Protein AF-A0A9J6DWC7-F1 (afdb_monomer)

Organism: Rhipicephalus microplus (NCBI:txid6941)

Solvent-accessible surface area (backbone atoms only — not comparable to full-atom values): 10322 Å² total; per-residue (Å²): 135,86,85,80,86,79,78,86,79,78,81,75,79,80,78,78,77,77,87,70,73,96,70,75,78,87,80,67,87,57,39,60,66,52,52,55,58,54,48,61,74,41,65,90,40,73,68,61,39,53,52,49,51,52,52,51,52,51,54,51,53,53,49,52,54,50,49,54,52,50,43,52,54,42,45,48,37,65,74,38,64,74,68,72,49,86,81,93,62,54,70,70,57,49,52,50,51,53,52,48,53,52,51,52,52,54,43,41,62,62,74,38,75,65,46,21,44,71,76,54,37,93,62,31,57,62,45,69,50,98,74,58,42,72,44,82,20,58,55,71,74,74,69,88,76,64,79,87,73,62,68,82,74,92,78,83,83,90,85,90,129

Sequence (161 aa):
MRREDIGSIRFGGTKILKDRPTHCFPVCVQGMKSISEKLQKHRSNPAQRAEYLQRATFNYRLSRARRLIENAFGIMSSRWRILRRAFRASETTTENIIRACVLLHNFMLQESPQARLIYNPPGYVDHEDWQGSCMEGAWRDGDDDPSIFREPTASGCHSAR

Structure (mmCIF, N/CA/C/O backbone):
data_AF-A0A9J6DWC7-F1
#
_entry.id   AF-A0A9J6DWC7-F1
#
loop_
_atom_site.group_PDB
_atom_site.id
_atom_site.type_symbol
_atom_site.label_atom_id
_atom_site.label_alt_id
_atom_site.label_comp_id
_atom_site.label_asym_id
_atom_site.label_entity_id
_atom_site.label_seq_id
_atom_site.pdbx_PDB_ins_code
_atom_site.Cartn_x
_atom_site.Cartn_y
_atom_site.Cartn_z
_atom_site.occupancy
_atom_site.B_iso_or_equiv
_atom_site.auth_seq_id
_atom_site.auth_comp_id
_atom_site.auth_asym_id
_atom_site.auth_atom_id
_atom_site.pdbx_PDB_model_num
ATOM 1 N N . MET A 1 1 ? 30.735 24.528 21.994 1.00 39.91 1 MET A N 1
ATOM 2 C CA . MET A 1 1 ? 29.951 23.324 21.646 1.00 39.91 1 MET A CA 1
ATOM 3 C C . MET A 1 1 ? 29.380 23.551 20.253 1.00 39.91 1 MET A C 1
ATOM 5 O O . MET A 1 1 ? 28.567 24.451 20.086 1.00 39.91 1 MET A O 1
ATOM 9 N N . ARG A 1 2 ? 29.963 22.893 19.241 1.00 31.06 2 ARG A N 1
ATOM 10 C CA . ARG A 1 2 ? 29.722 23.164 17.815 1.00 31.06 2 ARG A CA 1
ATOM 11 C C . ARG A 1 2 ? 28.308 22.724 17.426 1.00 31.06 2 ARG A C 1
ATOM 13 O O . ARG A 1 2 ? 27.915 21.608 17.744 1.00 31.06 2 ARG A O 1
ATOM 20 N N . ARG A 1 3 ? 27.573 23.611 16.755 1.00 36.06 3 ARG A N 1
ATOM 21 C CA . ARG A 1 3 ? 26.407 23.272 15.934 1.00 36.06 3 ARG A CA 1
ATOM 22 C C . ARG A 1 3 ? 26.957 22.968 14.545 1.00 36.06 3 ARG A C 1
ATOM 24 O O . ARG A 1 3 ? 27.605 23.841 13.979 1.00 36.06 3 ARG A O 1
ATOM 31 N N . GLU A 1 4 ? 26.771 21.748 14.061 1.00 40.56 4 GLU A N 1
ATOM 32 C CA . GLU A 1 4 ? 27.037 21.408 12.664 1.00 40.56 4 GLU A CA 1
ATOM 33 C C . GLU A 1 4 ? 25.732 21.416 11.870 1.00 40.56 4 GLU A C 1
ATOM 35 O O . GLU A 1 4 ? 24.652 21.117 12.386 1.00 40.56 4 GLU A O 1
ATOM 40 N N . ASP A 1 5 ? 25.882 21.855 10.628 1.00 38.25 5 ASP A N 1
ATOM 41 C CA . ASP A 1 5 ? 24.862 22.259 9.681 1.00 38.25 5 ASP A CA 1
ATOM 42 C C . ASP A 1 5 ? 24.051 21.081 9.128 1.00 38.25 5 ASP A C 1
ATOM 44 O O . ASP A 1 5 ? 24.597 20.131 8.572 1.00 38.25 5 ASP A O 1
ATOM 48 N N . ILE A 1 6 ? 22.723 21.200 9.163 1.00 39.12 6 ILE A N 1
ATOM 49 C CA . ILE A 1 6 ? 21.837 20.466 8.253 1.00 39.12 6 ILE A CA 1
ATOM 50 C C . ILE A 1 6 ? 21.345 21.446 7.194 1.00 39.12 6 ILE A C 1
ATOM 52 O O . ILE A 1 6 ? 20.583 22.375 7.462 1.00 39.12 6 ILE A O 1
ATOM 56 N N . GLY A 1 7 ? 21.877 21.248 5.988 1.00 31.98 7 GLY A N 1
ATOM 57 C CA . GLY A 1 7 ? 21.703 22.100 4.824 1.00 31.98 7 GLY A CA 1
ATOM 58 C C . GLY A 1 7 ? 20.244 22.391 4.481 1.00 31.98 7 GLY A C 1
ATOM 59 O O . GLY A 1 7 ? 19.391 21.509 4.407 1.00 31.98 7 GLY A O 1
ATOM 60 N N . SER A 1 8 ? 19.996 23.668 4.200 1.00 31.70 8 SER A N 1
ATOM 61 C CA . SER A 1 8 ? 18.794 24.171 3.548 1.00 31.70 8 SER A CA 1
ATOM 62 C C . SER A 1 8 ? 18.602 23.480 2.191 1.00 31.70 8 SER A C 1
ATOM 64 O O . SER A 1 8 ? 19.271 23.809 1.210 1.00 31.70 8 SER A O 1
ATOM 66 N N . ILE A 1 9 ? 17.670 22.526 2.117 1.00 35.00 9 ILE A N 1
ATOM 67 C CA . ILE A 1 9 ? 17.157 22.020 0.842 1.00 35.00 9 ILE A CA 1
ATOM 68 C C . ILE A 1 9 ? 16.144 23.047 0.335 1.00 35.00 9 ILE A C 1
ATOM 70 O O . ILE A 1 9 ? 14.997 23.107 0.779 1.00 35.00 9 ILE A O 1
ATOM 74 N N . ARG A 1 10 ? 16.585 23.897 -0.595 1.00 28.39 10 ARG A N 1
ATOM 75 C CA . ARG A 1 10 ? 15.698 24.798 -1.337 1.00 28.39 10 ARG A CA 1
ATOM 76 C C . ARG A 1 10 ? 14.877 23.966 -2.320 1.00 28.39 10 ARG A C 1
ATOM 78 O O . ARG A 1 10 ? 15.389 23.549 -3.357 1.00 28.39 10 ARG A O 1
ATOM 85 N N . PHE A 1 11 ? 13.597 23.757 -2.029 1.00 34.84 11 PHE A N 1
ATOM 86 C CA . PHE A 1 11 ? 12.640 23.311 -3.039 1.00 34.84 11 PHE A CA 1
ATOM 87 C C . PHE A 1 11 ? 12.352 24.481 -3.984 1.00 34.84 11 PHE A C 1
ATOM 89 O O . PHE A 1 11 ? 11.571 25.381 -3.680 1.00 34.84 11 PHE A O 1
ATOM 96 N N . GLY A 1 12 ? 13.046 24.495 -5.122 1.00 28.16 12 GLY A N 1
ATOM 97 C CA . GLY A 1 12 ? 12.768 25.415 -6.216 1.00 28.16 12 GLY A CA 1
ATOM 98 C C . GLY A 1 12 ? 11.349 25.214 -6.754 1.00 28.16 12 GLY A C 1
ATOM 99 O O . GLY A 1 12 ? 10.991 24.118 -7.172 1.00 28.16 12 GLY A O 1
ATOM 100 N N . GLY A 1 13 ? 10.571 26.299 -6.709 1.00 28.31 13 GLY A N 1
ATOM 101 C CA . GLY A 1 13 ? 9.306 26.577 -7.398 1.00 28.31 13 GLY A CA 1
ATOM 102 C C . GLY A 1 13 ? 8.545 25.408 -8.025 1.00 28.31 13 GLY A C 1
ATOM 103 O O . GLY A 1 13 ? 8.704 25.115 -9.210 1.00 28.31 13 GLY A O 1
ATOM 104 N N . THR A 1 14 ? 7.593 24.843 -7.286 1.00 34.50 14 THR A N 1
ATOM 105 C CA . THR A 1 14 ? 6.508 24.060 -7.876 1.00 34.50 14 THR A CA 1
ATOM 106 C C . THR A 1 14 ? 5.489 25.014 -8.500 1.00 34.50 14 THR A C 1
ATOM 108 O O . THR A 1 14 ? 4.670 25.632 -7.821 1.00 34.50 14 THR A O 1
ATOM 111 N N . LYS A 1 15 ? 5.507 25.137 -9.833 1.00 35.06 15 LYS A N 1
ATOM 112 C CA . LYS A 1 15 ? 4.315 25.605 -10.545 1.00 35.06 15 LYS A CA 1
ATOM 113 C C . LYS A 1 15 ? 3.229 24.556 -10.324 1.00 35.06 15 LYS A C 1
ATOM 115 O O . LYS A 1 15 ? 3.342 23.426 -10.792 1.00 35.06 15 LYS A O 1
ATOM 120 N N . ILE A 1 16 ? 2.221 24.941 -9.549 1.00 38.66 16 ILE A N 1
ATOM 121 C CA . ILE A 1 16 ? 1.005 24.173 -9.303 1.00 38.66 16 ILE A CA 1
ATOM 122 C C . ILE A 1 16 ? 0.372 23.863 -10.662 1.00 38.66 16 ILE A C 1
ATOM 124 O O . ILE A 1 16 ? -0.125 24.760 -11.343 1.00 38.66 16 ILE A O 1
ATOM 128 N N . LEU A 1 17 ? 0.428 22.591 -11.058 1.00 34.41 17 LEU A N 1
ATOM 129 C CA . LEU A 1 17 ? -0.297 22.057 -12.203 1.00 34.41 17 LEU A CA 1
ATOM 130 C C . LEU A 1 17 ? -1.772 21.962 -11.784 1.00 34.41 17 LEU A C 1
ATOM 132 O O . LEU A 1 17 ? -2.215 20.946 -11.250 1.00 34.41 17 LEU A O 1
ATOM 136 N N . LYS A 1 18 ? -2.497 23.076 -11.926 1.00 31.78 18 LYS A N 1
ATOM 137 C CA . LYS A 1 18 ? -3.962 23.078 -11.929 1.00 31.78 18 LYS A CA 1
ATOM 138 C C . LYS A 1 18 ? -4.404 22.271 -13.152 1.00 31.78 18 LYS A C 1
ATOM 140 O O . LYS A 1 18 ? -3.800 22.402 -14.210 1.00 31.78 18 LYS A O 1
ATOM 145 N N . ASP A 1 19 ? -5.402 21.425 -12.954 1.00 36.38 19 ASP A N 1
ATOM 146 C CA . ASP A 1 19 ? -5.985 20.499 -13.929 1.00 36.38 19 ASP A CA 1
ATOM 147 C C . ASP A 1 19 ? -5.168 19.227 -14.191 1.00 36.38 19 ASP A C 1
ATOM 149 O O . ASP A 1 19 ? -4.486 19.065 -15.203 1.00 36.38 19 ASP A O 1
ATOM 153 N N . ARG A 1 20 ? -5.316 18.242 -13.295 1.00 34.97 20 ARG A N 1
ATOM 154 C CA . ARG A 1 20 ? -5.263 16.841 -13.723 1.00 34.97 20 ARG A CA 1
ATOM 155 C C . ARG A 1 20 ? -6.516 16.091 -13.280 1.00 34.97 20 ARG A C 1
ATOM 157 O O . ARG A 1 20 ? -6.814 16.103 -12.087 1.00 34.97 20 ARG A O 1
ATOM 164 N N . PRO A 1 21 ? -7.231 15.429 -14.208 1.00 34.94 21 PRO A N 1
ATOM 165 C CA . PRO A 1 21 ? -8.257 14.469 -13.838 1.00 34.94 21 PRO A CA 1
ATOM 166 C C . PRO A 1 21 ? -7.612 13.356 -13.003 1.00 34.94 21 PRO A C 1
ATOM 168 O O . PRO A 1 21 ? -6.506 12.900 -13.293 1.00 34.94 21 PRO A O 1
ATOM 171 N N . THR A 1 22 ? -8.307 12.927 -11.956 1.00 41.72 22 THR A N 1
ATOM 172 C CA . THR A 1 22 ? -7.902 11.908 -10.969 1.00 41.72 22 THR A CA 1
ATOM 173 C C . THR A 1 22 ? -7.761 10.490 -11.530 1.00 41.72 22 THR A C 1
ATOM 175 O O . THR A 1 22 ? -7.537 9.547 -10.779 1.00 41.72 22 THR A O 1
ATOM 178 N N . HIS A 1 23 ? -7.817 10.327 -12.848 1.00 37.56 23 HIS A N 1
ATOM 179 C CA . HIS A 1 23 ? -7.585 9.070 -13.536 1.00 37.56 23 HIS A CA 1
ATOM 180 C C . HIS A 1 23 ? -6.369 9.254 -14.444 1.00 37.56 23 HIS A C 1
ATOM 182 O O . HIS A 1 23 ? -6.365 10.137 -15.297 1.00 37.56 23 HIS A O 1
ATOM 188 N N . CYS A 1 24 ? -5.358 8.395 -14.282 1.00 36.31 24 CYS A N 1
ATOM 189 C CA . CYS A 1 24 ? -4.156 8.288 -15.121 1.00 36.31 24 CYS A CA 1
ATOM 190 C C . CYS A 1 24 ? -2.921 9.104 -14.665 1.00 36.31 24 CYS A C 1
ATOM 192 O O . CYS A 1 24 ? -2.524 10.103 -15.266 1.00 36.31 24 CYS A O 1
ATOM 194 N N . PHE A 1 25 ? -2.197 8.585 -13.662 1.00 36.12 25 PHE A N 1
ATOM 195 C CA . PHE A 1 25 ? -0.734 8.703 -13.691 1.00 36.12 25 PHE A CA 1
ATOM 196 C C . PHE A 1 25 ? -0.229 7.843 -14.868 1.00 36.12 25 PHE A C 1
ATOM 198 O O . PHE A 1 25 ? -0.432 6.627 -14.865 1.00 36.12 25 PHE A O 1
ATOM 205 N N . PRO A 1 26 ? 0.417 8.425 -15.895 1.00 39.84 26 PRO A N 1
ATOM 206 C CA . PRO A 1 26 ? 0.490 7.838 -17.237 1.00 39.84 26 PRO A CA 1
ATOM 207 C C . PRO A 1 26 ? 1.564 6.750 -17.392 1.00 39.84 26 PRO A C 1
ATOM 209 O O . PRO A 1 26 ? 2.112 6.577 -18.477 1.00 39.84 26 PRO A O 1
ATOM 212 N N . VAL A 1 27 ? 1.912 6.017 -16.331 1.00 46.31 27 VAL A N 1
ATOM 213 C CA . VAL A 1 27 ? 2.996 5.019 -16.402 1.00 46.31 27 VAL A CA 1
ATOM 214 C C . VAL A 1 27 ? 2.489 3.575 -16.471 1.00 46.31 27 VAL A C 1
ATOM 216 O O . VAL A 1 27 ? 3.286 2.677 -16.713 1.00 46.31 27 VAL A O 1
ATOM 219 N N . CYS A 1 28 ? 1.178 3.329 -16.342 1.00 42.19 28 CYS A N 1
ATOM 220 C CA . CYS A 1 28 ? 0.648 1.959 -16.328 1.00 42.19 28 CYS A CA 1
ATOM 221 C C . CYS A 1 28 ? -0.065 1.492 -17.614 1.00 42.19 28 CYS A C 1
ATOM 223 O O . CYS A 1 28 ? -0.250 0.293 -17.784 1.00 42.19 28 CYS A O 1
ATOM 225 N N . VAL A 1 29 ? -0.433 2.366 -18.560 1.00 42.81 29 VAL A N 1
ATOM 226 C CA . VAL A 1 29 ? -1.345 1.953 -19.663 1.00 42.81 29 VAL A CA 1
ATOM 227 C C . VAL A 1 2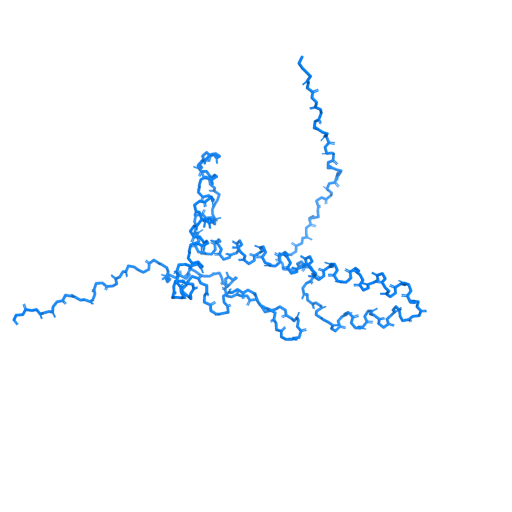9 ? -0.626 1.475 -20.930 1.00 42.81 29 VAL A C 1
ATOM 229 O O . VAL A 1 29 ? -1.238 1.223 -21.959 1.00 42.81 29 VAL A O 1
ATOM 232 N N . GLN A 1 30 ? 0.694 1.332 -20.906 1.00 42.22 30 GLN A N 1
ATOM 233 C CA . GLN A 1 30 ? 1.434 0.996 -22.117 1.00 42.22 30 GLN A CA 1
ATOM 234 C C . GLN A 1 30 ? 2.392 -0.165 -21.868 1.00 42.22 30 GLN A C 1
ATOM 236 O O . GLN A 1 30 ? 3.602 -0.069 -22.089 1.00 42.22 30 GLN A O 1
ATOM 241 N N . GLY A 1 31 ? 1.784 -1.278 -21.435 1.00 44.78 31 GLY A N 1
ATOM 242 C CA . GLY A 1 31 ? 2.368 -2.615 -21.429 1.00 44.78 31 GLY A CA 1
ATOM 243 C C . GLY A 1 31 ? 3.113 -2.904 -22.733 1.00 44.78 31 GLY A C 1
ATOM 244 O O . GLY A 1 31 ? 2.792 -2.338 -23.778 1.00 44.78 31 GLY A O 1
ATOM 245 N N . MET A 1 32 ? 4.156 -3.724 -22.615 1.00 45.50 32 MET A N 1
ATOM 246 C CA . MET A 1 32 ? 5.204 -4.146 -23.565 1.00 45.50 32 MET A CA 1
ATOM 247 C C . MET A 1 32 ? 5.059 -3.824 -25.072 1.00 45.50 32 MET A C 1
ATOM 249 O O . MET A 1 32 ? 6.065 -3.521 -25.714 1.00 45.50 32 MET A O 1
ATOM 253 N N . LYS A 1 33 ? 3.850 -3.816 -25.644 1.00 44.44 33 LYS A N 1
ATOM 254 C CA . LYS A 1 33 ? 3.534 -3.322 -26.995 1.00 44.44 33 LYS A CA 1
ATOM 255 C C . LYS A 1 33 ? 4.102 -1.920 -27.263 1.00 44.44 33 LYS A C 1
ATOM 257 O O . LYS A 1 33 ? 4.814 -1.744 -28.248 1.00 44.44 33 LYS A O 1
ATOM 262 N N . SER A 1 34 ? 3.915 -0.958 -26.352 1.00 50.47 34 SER A N 1
ATOM 263 C CA . SER A 1 34 ? 4.428 0.416 -26.544 1.00 50.47 34 SER A CA 1
ATOM 264 C C . SER A 1 34 ? 5.956 0.501 -26.536 1.00 50.47 34 SER A C 1
ATOM 266 O O . SER A 1 34 ? 6.553 1.337 -27.217 1.00 50.47 34 SER A O 1
ATOM 268 N N . ILE A 1 35 ? 6.583 -0.375 -25.747 1.00 53.38 35 ILE A N 1
ATOM 269 C CA . ILE A 1 35 ? 8.030 -0.462 -25.615 1.00 53.38 35 ILE A CA 1
ATOM 270 C C . ILE A 1 35 ? 8.578 -1.058 -26.910 1.00 53.38 35 ILE A C 1
ATOM 272 O O . ILE A 1 35 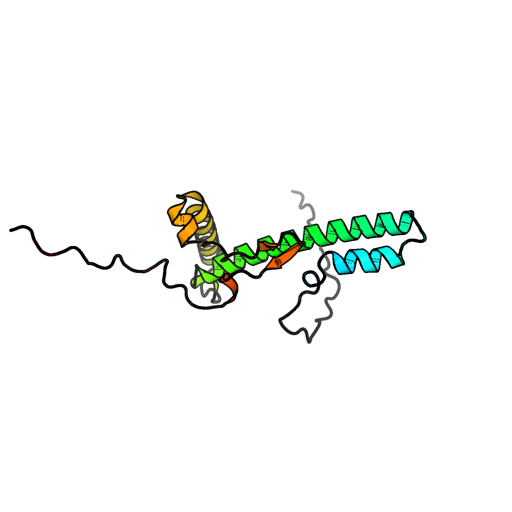? 9.516 -0.506 -27.469 1.00 53.38 35 ILE A O 1
ATOM 276 N N . SER A 1 36 ? 7.948 -2.105 -27.453 1.00 53.09 36 SER A N 1
ATOM 277 C CA . SER A 1 36 ? 8.351 -2.715 -28.726 1.00 53.09 36 SER A CA 1
ATOM 278 C C . SER A 1 36 ? 8.253 -1.754 -29.923 1.00 53.09 36 SER A C 1
ATOM 280 O O . SER A 1 36 ? 9.192 -1.676 -30.713 1.00 53.09 36 SER A O 1
ATOM 282 N N . GLU A 1 37 ? 7.192 -0.945 -30.011 1.00 56.22 37 GLU A N 1
ATOM 283 C CA . GLU A 1 37 ? 6.994 0.050 -31.078 1.00 56.22 37 GLU A CA 1
ATOM 284 C C . GLU A 1 37 ? 7.974 1.230 -30.964 1.00 56.22 37 GLU A C 1
ATOM 286 O O . GLU A 1 37 ? 8.583 1.659 -31.946 1.00 56.22 37 GLU A O 1
ATOM 291 N N . LYS A 1 38 ? 8.195 1.742 -29.746 1.00 54.19 38 LYS A N 1
ATOM 292 C CA . LYS A 1 38 ? 9.158 2.831 -29.503 1.00 54.19 38 LYS A CA 1
ATOM 293 C C . LYS A 1 38 ? 10.610 2.356 -29.627 1.00 54.19 38 LYS A C 1
ATOM 295 O O . LYS A 1 38 ? 11.458 3.131 -30.063 1.00 54.19 38 LYS A O 1
ATOM 300 N N . LEU A 1 39 ? 10.897 1.084 -29.340 1.00 54.34 39 LEU A N 1
ATOM 301 C CA . LEU A 1 39 ? 12.197 0.454 -29.601 1.00 54.34 39 LEU A CA 1
ATOM 302 C C . LEU A 1 39 ? 12.509 0.367 -31.098 1.00 54.34 39 LEU A C 1
ATOM 304 O O . LEU A 1 39 ? 13.666 0.541 -31.481 1.00 54.34 39 LEU A O 1
ATOM 308 N N . GLN A 1 40 ? 11.502 0.140 -31.950 1.00 59.22 40 GLN A N 1
ATOM 309 C CA . GLN A 1 40 ? 11.688 0.121 -33.405 1.00 59.22 40 GLN A CA 1
ATOM 310 C C . GLN A 1 40 ? 12.115 1.492 -33.956 1.00 59.22 40 GLN A C 1
ATOM 312 O O . GLN A 1 40 ? 12.902 1.539 -34.900 1.00 59.22 40 GLN A O 1
ATOM 317 N N . LYS A 1 41 ? 11.699 2.605 -33.330 1.00 59.47 41 LYS A N 1
ATOM 318 C CA . LYS A 1 41 ? 12.141 3.967 -33.696 1.00 59.47 41 LYS A CA 1
ATOM 319 C C . LYS A 1 41 ? 13.615 4.256 -33.378 1.00 59.47 41 LYS A C 1
ATOM 321 O O . LYS A 1 41 ? 14.229 5.053 -34.077 1.00 59.47 41 LYS A O 1
ATOM 326 N N . HIS A 1 42 ? 14.199 3.596 -32.376 1.00 58.00 42 HIS A N 1
ATOM 327 C CA . HIS A 1 42 ? 15.604 3.782 -31.969 1.00 58.00 42 HIS A CA 1
ATOM 328 C C . HIS A 1 42 ? 16.564 2.733 -32.565 1.00 58.00 42 HIS A C 1
ATOM 330 O O . HIS A 1 42 ? 17.691 2.569 -32.097 1.00 58.00 42 HIS A O 1
ATOM 336 N N . ARG A 1 43 ? 16.138 2.007 -33.608 1.00 58.25 43 ARG A N 1
ATOM 337 C CA . ARG A 1 43 ? 16.873 0.868 -34.189 1.00 58.25 43 ARG A CA 1
ATOM 338 C C . ARG A 1 43 ? 18.229 1.241 -34.802 1.00 58.25 43 ARG A C 1
ATOM 340 O O . ARG A 1 43 ? 19.103 0.384 -34.867 1.00 58.25 43 ARG A O 1
ATOM 347 N N . SER A 1 44 ? 18.408 2.491 -35.223 1.00 67.44 44 SER A N 1
ATOM 348 C CA . SER A 1 44 ? 19.564 2.926 -36.018 1.00 67.44 44 SER A CA 1
ATOM 349 C C . SER A 1 44 ? 20.841 3.179 -35.205 1.00 67.44 44 SER A C 1
ATOM 351 O O . SER A 1 44 ? 21.917 3.210 -35.790 1.00 67.44 44 SER A O 1
ATOM 353 N N . ASN A 1 45 ? 20.754 3.361 -33.877 1.00 80.31 45 ASN A N 1
ATOM 354 C CA . ASN A 1 45 ? 21.914 3.656 -33.028 1.00 80.31 45 ASN A CA 1
ATOM 355 C C . ASN A 1 45 ? 21.953 2.751 -31.774 1.00 80.31 45 ASN A C 1
ATOM 357 O O . ASN A 1 45 ? 21.128 2.922 -30.868 1.00 80.31 45 ASN A O 1
ATOM 361 N N . PRO A 1 46 ? 22.926 1.822 -31.674 1.00 79.50 46 PRO A N 1
ATOM 362 C CA . PRO A 1 46 ? 23.069 0.912 -30.535 1.00 79.50 46 PRO A CA 1
ATOM 363 C C . PRO A 1 46 ? 23.189 1.611 -29.174 1.00 79.50 46 PRO A C 1
ATOM 365 O O . PRO A 1 46 ? 22.624 1.126 -28.193 1.00 79.50 46 PRO A O 1
ATOM 368 N N . ALA A 1 47 ? 23.868 2.763 -29.108 1.00 80.75 47 ALA A N 1
ATOM 369 C CA . ALA A 1 47 ? 24.054 3.509 -27.864 1.00 80.75 47 ALA A CA 1
ATOM 370 C C . ALA A 1 47 ? 22.732 4.110 -27.361 1.00 80.75 47 ALA A C 1
ATOM 372 O O . ALA A 1 47 ? 22.377 3.949 -26.194 1.00 80.75 47 ALA A O 1
ATOM 373 N N . GLN A 1 48 ? 21.946 4.707 -28.263 1.00 80.00 48 GLN A N 1
ATOM 374 C CA . GLN A 1 48 ? 20.620 5.246 -27.931 1.00 80.00 48 GLN A CA 1
ATOM 375 C C . GLN A 1 48 ? 19.646 4.140 -27.509 1.00 80.00 48 GLN A C 1
ATOM 377 O O . GLN A 1 48 ? 18.825 4.330 -26.612 1.00 80.00 48 GLN A O 1
ATOM 382 N N . ARG A 1 49 ? 19.747 2.952 -28.121 1.00 78.12 49 ARG A N 1
ATOM 383 C CA . ARG A 1 49 ? 18.946 1.789 -27.723 1.00 78.12 49 ARG A CA 1
ATOM 384 C C . ARG A 1 49 ? 19.294 1.315 -26.310 1.00 78.12 49 ARG A C 1
ATOM 386 O O . ARG A 1 49 ? 18.381 0.999 -25.547 1.00 78.12 49 ARG A O 1
ATOM 393 N N . ALA A 1 50 ? 20.578 1.262 -25.958 1.00 83.75 50 ALA A N 1
ATOM 394 C CA . ALA A 1 50 ? 21.015 0.882 -24.615 1.00 83.75 50 ALA A CA 1
ATOM 395 C C . ALA A 1 50 ? 20.504 1.873 -23.555 1.00 83.75 50 ALA A C 1
ATOM 397 O O . ALA A 1 50 ? 19.920 1.450 -22.557 1.00 83.75 50 ALA A O 1
ATOM 398 N N . GLU A 1 51 ? 20.631 3.176 -23.814 1.00 85.38 51 GLU A N 1
ATOM 399 C CA . GLU A 1 51 ? 20.110 4.235 -22.940 1.00 85.38 51 GLU A CA 1
ATOM 400 C C . GLU A 1 51 ? 18.587 4.126 -22.756 1.00 85.38 51 GLU A C 1
ATOM 402 O O . GLU A 1 51 ? 18.075 4.145 -21.631 1.00 85.38 51 GLU A O 1
ATOM 407 N N . TYR A 1 52 ? 17.847 3.925 -23.851 1.00 82.56 52 TYR A N 1
ATOM 408 C CA . TYR A 1 52 ? 16.399 3.737 -23.801 1.00 82.56 52 TYR A CA 1
ATOM 409 C C . TYR A 1 52 ? 16.006 2.523 -22.945 1.00 82.56 52 TYR A C 1
ATOM 411 O O . TYR A 1 52 ? 15.103 2.625 -22.113 1.00 82.56 52 TYR A O 1
ATOM 419 N N . LEU A 1 53 ? 16.676 1.378 -23.116 1.00 82.44 53 LEU A N 1
ATOM 420 C CA . LEU A 1 53 ? 16.379 0.155 -22.359 1.00 82.44 53 LEU A CA 1
ATOM 421 C C . LEU A 1 53 ? 16.663 0.314 -20.862 1.00 82.44 53 LEU A C 1
ATOM 423 O O . LEU A 1 53 ? 15.877 -0.155 -20.033 1.00 82.44 53 LEU A O 1
ATOM 427 N N . GLN A 1 54 ? 17.747 1.006 -20.506 1.00 85.56 54 GLN A N 1
ATOM 428 C CA . GLN A 1 54 ? 18.051 1.341 -19.115 1.00 85.56 54 GLN A CA 1
ATOM 429 C C . GLN A 1 54 ? 16.943 2.208 -18.511 1.00 85.56 54 GLN A C 1
ATOM 431 O O . GLN A 1 54 ? 16.396 1.877 -17.455 1.00 85.56 54 GLN A O 1
ATOM 436 N N . ARG A 1 55 ? 16.536 3.268 -19.221 1.00 82.88 55 ARG A N 1
ATOM 437 C CA . ARG A 1 55 ? 15.451 4.155 -18.787 1.00 82.88 55 ARG A CA 1
ATOM 438 C C . ARG A 1 55 ? 14.116 3.420 -18.667 1.00 82.88 55 ARG A C 1
ATOM 440 O O . ARG A 1 55 ? 13.392 3.623 -17.694 1.00 82.88 55 ARG A O 1
ATOM 447 N N . ALA A 1 56 ? 13.792 2.550 -19.620 1.00 80.81 56 ALA A N 1
ATOM 448 C CA . ALA A 1 56 ? 12.578 1.740 -19.594 1.00 80.81 56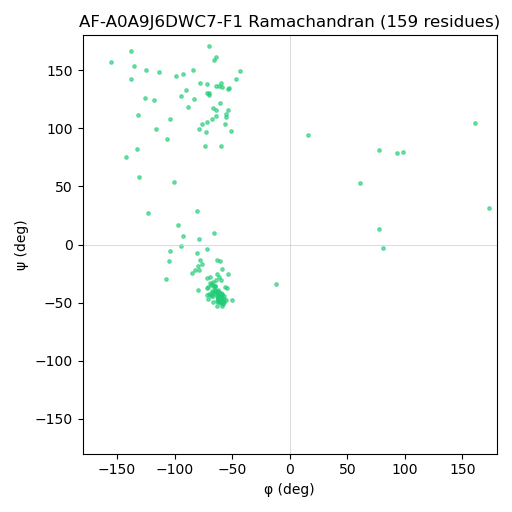 ALA A CA 1
ATOM 449 C C . ALA A 1 56 ? 12.563 0.785 -18.389 1.00 80.81 56 ALA A C 1
ATOM 451 O O . ALA A 1 56 ? 11.566 0.717 -17.671 1.00 80.81 56 ALA A O 1
ATOM 452 N N . THR A 1 57 ? 13.688 0.120 -18.110 1.00 83.44 57 THR A N 1
ATOM 453 C CA . THR A 1 57 ? 13.841 -0.781 -16.956 1.00 83.44 57 THR A CA 1
ATOM 454 C C . THR A 1 57 ? 13.673 -0.031 -15.638 1.00 83.44 57 THR A C 1
ATOM 456 O O . THR A 1 57 ? 12.951 -0.486 -14.749 1.00 83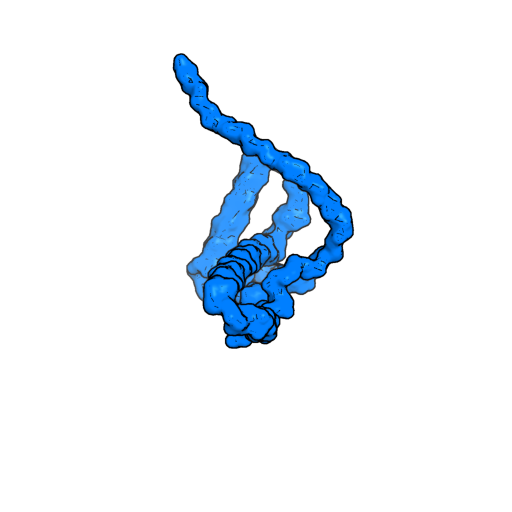.44 57 THR A O 1
ATOM 459 N N . PHE A 1 58 ? 14.304 1.140 -15.515 1.00 85.88 58 PHE A N 1
ATOM 460 C CA . PHE A 1 58 ? 14.162 2.001 -14.345 1.00 85.88 58 PHE A CA 1
ATOM 461 C C . PHE A 1 58 ? 12.704 2.434 -14.139 1.00 85.88 58 PHE A C 1
ATOM 463 O O . PHE A 1 58 ? 12.150 2.240 -13.058 1.00 85.88 58 PHE A O 1
ATOM 470 N N . ASN A 1 59 ? 12.054 2.947 -15.187 1.00 85.44 59 ASN A N 1
ATOM 471 C CA . ASN A 1 59 ? 10.665 3.401 -15.119 1.00 85.44 59 ASN A CA 1
ATOM 472 C C . ASN A 1 59 ? 9.694 2.266 -14.769 1.00 85.44 59 ASN A C 1
ATOM 474 O O . ASN A 1 59 ? 8.764 2.481 -13.989 1.00 85.44 59 ASN A O 1
ATOM 478 N N . TYR A 1 60 ? 9.913 1.062 -15.305 1.00 83.19 60 TYR A N 1
ATOM 479 C CA . TYR A 1 60 ? 9.125 -0.119 -14.954 1.00 83.19 60 TYR A CA 1
ATOM 480 C C . TYR A 1 60 ? 9.277 -0.465 -13.468 1.00 83.19 60 TYR A C 1
ATOM 482 O O . TYR A 1 60 ? 8.280 -0.589 -12.757 1.00 83.19 60 TYR A O 1
ATOM 490 N N . ARG A 1 61 ? 10.515 -0.530 -12.957 1.00 85.38 61 ARG A N 1
ATOM 491 C CA . ARG A 1 61 ? 10.783 -0.792 -11.531 1.00 85.38 61 ARG A CA 1
ATOM 492 C C . ARG A 1 61 ? 10.148 0.257 -10.624 1.00 85.38 61 ARG A C 1
ATOM 494 O O . ARG A 1 61 ? 9.496 -0.107 -9.650 1.00 85.38 61 ARG A O 1
ATOM 501 N N . LEU A 1 62 ? 10.291 1.535 -10.971 1.00 88.19 62 LEU A N 1
ATOM 502 C CA . LEU A 1 62 ? 9.693 2.641 -10.226 1.00 88.19 62 LEU A CA 1
ATOM 503 C C . LEU A 1 62 ? 8.164 2.546 -10.206 1.00 88.19 62 LEU A C 1
ATOM 505 O O . LEU A 1 62 ? 7.536 2.790 -9.179 1.00 88.19 62 LEU A O 1
ATOM 509 N N . SER A 1 63 ? 7.559 2.178 -11.333 1.00 85.94 63 SER A N 1
ATOM 510 C CA . SER A 1 63 ? 6.105 2.041 -11.434 1.00 85.94 63 SER A CA 1
ATOM 511 C C . SER A 1 63 ? 5.587 0.880 -10.611 1.00 85.94 63 SER A C 1
ATOM 513 O O . SER A 1 63 ? 4.629 1.064 -9.867 1.00 85.94 63 SER A O 1
ATOM 515 N N . ARG A 1 64 ? 6.273 -0.267 -10.642 1.00 85.12 64 ARG A N 1
ATOM 516 C CA . ARG A 1 64 ? 5.952 -1.387 -9.754 1.00 85.12 64 ARG A CA 1
ATOM 517 C C . ARG A 1 64 ? 6.079 -1.017 -8.280 1.00 85.12 64 ARG A C 1
ATOM 519 O O . ARG A 1 64 ? 5.175 -1.320 -7.514 1.00 85.12 64 ARG A O 1
ATOM 526 N N . ALA A 1 65 ? 7.155 -0.334 -7.888 1.00 88.62 65 ALA A N 1
ATOM 527 C CA . ALA A 1 65 ? 7.342 0.105 -6.506 1.00 88.62 65 ALA A CA 1
ATOM 528 C C . ALA A 1 65 ? 6.213 1.041 -6.045 1.00 88.62 65 ALA A C 1
ATOM 530 O O . ALA A 1 65 ? 5.639 0.831 -4.980 1.00 88.62 65 ALA A O 1
ATOM 531 N N . ARG A 1 66 ? 5.835 2.026 -6.872 1.00 90.12 66 ARG A N 1
ATOM 532 C CA . ARG A 1 66 ? 4.703 2.916 -6.577 1.00 90.12 66 ARG A CA 1
ATOM 533 C C . ARG A 1 66 ? 3.401 2.137 -6.414 1.00 90.12 66 ARG A C 1
ATOM 535 O O . ARG A 1 66 ? 2.672 2.385 -5.466 1.00 90.12 66 ARG A O 1
ATOM 542 N N . ARG A 1 67 ? 3.142 1.169 -7.293 1.00 88.88 67 ARG A N 1
ATOM 543 C CA . ARG A 1 67 ? 1.912 0.375 -7.251 1.00 88.88 67 ARG A CA 1
ATOM 544 C C . ARG A 1 67 ? 1.826 -0.505 -6.004 1.00 88.88 67 ARG A C 1
ATOM 546 O O . ARG A 1 67 ? 0.760 -0.628 -5.420 1.00 88.88 67 ARG A O 1
ATOM 553 N N . LEU A 1 68 ? 2.951 -1.058 -5.544 1.00 89.25 68 LEU A N 1
ATOM 554 C CA . LEU A 1 68 ? 3.018 -1.763 -4.257 1.00 89.25 68 LEU A CA 1
ATOM 555 C C . LEU A 1 68 ? 2.673 -0.838 -3.083 1.00 89.25 68 LEU A C 1
ATOM 557 O O . LEU A 1 68 ? 1.910 -1.229 -2.204 1.00 89.25 68 LEU A O 1
ATOM 561 N N . ILE A 1 69 ? 3.205 0.386 -3.091 1.00 91.00 69 ILE A N 1
ATOM 562 C CA . ILE A 1 69 ? 2.918 1.399 -2.070 1.00 91.00 69 ILE A CA 1
ATOM 563 C C . ILE A 1 69 ? 1.430 1.781 -2.096 1.00 91.00 69 ILE A C 1
ATOM 565 O O . ILE A 1 69 ? 0.776 1.764 -1.057 1.00 91.00 69 ILE A O 1
ATOM 569 N N . GLU A 1 70 ? 0.880 2.074 -3.275 1.00 90.69 70 GLU A N 1
ATOM 570 C CA . GLU A 1 70 ? -0.537 2.412 -3.454 1.00 90.69 70 GLU A CA 1
ATOM 571 C C . GLU A 1 70 ? -1.460 1.279 -2.997 1.00 90.69 70 GLU A C 1
ATOM 573 O O . GLU A 1 70 ? -2.390 1.541 -2.244 1.00 90.69 70 GLU A O 1
ATOM 578 N N . ASN A 1 71 ? -1.166 0.029 -3.368 1.00 90.31 71 ASN A N 1
ATOM 579 C CA . ASN A 1 71 ? -1.896 -1.146 -2.889 1.00 90.31 71 ASN A CA 1
ATOM 580 C C . ASN A 1 71 ? -1.879 -1.241 -1.360 1.00 90.31 71 ASN A C 1
ATOM 582 O O . ASN A 1 71 ? -2.927 -1.412 -0.746 1.00 90.31 71 ASN A O 1
ATOM 586 N N . ALA A 1 72 ? -0.704 -1.123 -0.733 1.00 90.38 72 ALA A N 1
ATOM 587 C CA . ALA A 1 72 ? -0.582 -1.243 0.717 1.00 90.38 72 ALA A CA 1
ATOM 588 C C . ALA A 1 72 ? -1.412 -0.169 1.442 1.00 90.38 72 ALA A C 1
ATOM 590 O O . ALA A 1 72 ? -2.228 -0.493 2.306 1.00 90.38 72 ALA A O 1
ATOM 591 N N . PHE A 1 73 ? -1.269 1.102 1.052 1.00 89.31 73 PHE A N 1
ATOM 592 C CA . PHE A 1 73 ? -2.033 2.203 1.646 1.00 89.31 73 PHE A CA 1
ATOM 593 C C . PHE A 1 73 ? -3.522 2.155 1.303 1.00 89.31 73 PHE A C 1
ATOM 595 O O . PHE A 1 73 ? -4.349 2.495 2.149 1.00 89.31 73 PHE A O 1
ATOM 602 N N . GLY A 1 74 ? -3.866 1.714 0.097 1.00 89.81 74 GLY A N 1
ATOM 603 C CA . GLY A 1 74 ? -5.233 1.529 -0.368 1.00 89.81 74 GLY A CA 1
ATOM 604 C C . GLY A 1 74 ? -5.971 0.475 0.443 1.00 89.81 74 GLY A C 1
ATOM 605 O O . GLY A 1 74 ? -7.003 0.762 1.050 1.00 89.81 74 GLY A O 1
ATOM 606 N N . ILE A 1 75 ? -5.379 -0.715 0.564 1.00 90.19 75 ILE A N 1
ATOM 607 C CA . ILE A 1 75 ? -5.912 -1.818 1.369 1.00 90.19 75 ILE A CA 1
ATOM 608 C C . ILE A 1 75 ? -6.010 -1.399 2.831 1.00 90.19 75 ILE A C 1
ATOM 610 O O . ILE A 1 75 ? -7.073 -1.533 3.434 1.00 90.19 75 ILE A O 1
ATOM 614 N N . MET A 1 76 ? -4.945 -0.827 3.393 1.00 90.50 76 MET A N 1
ATOM 615 C CA . MET A 1 76 ? -4.950 -0.344 4.771 1.00 90.50 76 MET A CA 1
ATOM 616 C C . MET A 1 76 ? -6.069 0.694 4.992 1.00 90.50 76 MET A C 1
ATOM 618 O O . MET A 1 76 ? -6.830 0.573 5.946 1.00 90.50 76 MET A O 1
ATOM 622 N N . SER A 1 77 ? -6.265 1.653 4.084 1.00 88.69 77 SER A N 1
ATOM 623 C CA . SER A 1 77 ? -7.351 2.644 4.192 1.00 88.69 77 SER A CA 1
ATOM 624 C C . SER A 1 77 ? -8.749 2.044 3.999 1.00 88.69 77 SER A C 1
ATOM 626 O O . SER A 1 77 ? -9.697 2.504 4.637 1.00 88.69 77 SER A O 1
ATOM 628 N N . SER A 1 78 ? -8.888 1.015 3.152 1.00 88.06 78 SER A N 1
ATOM 629 C CA . SER A 1 78 ? -10.155 0.293 2.952 1.00 88.06 78 SER A CA 1
ATOM 630 C C . SER A 1 78 ? -10.567 -0.483 4.207 1.00 88.06 78 SER A C 1
ATOM 632 O O . SER A 1 78 ? -11.727 -0.441 4.609 1.00 88.06 78 SER A O 1
ATOM 634 N N . ARG A 1 79 ? -9.603 -1.126 4.881 1.00 88.50 79 ARG A N 1
ATOM 635 C CA . ARG A 1 79 ? -9.837 -1.941 6.080 1.00 88.50 79 ARG A CA 1
ATOM 636 C C . ARG A 1 79 ? -9.998 -1.093 7.340 1.00 88.50 79 ARG A C 1
ATOM 638 O O . ARG A 1 79 ? -10.849 -1.381 8.178 1.00 88.50 79 ARG A O 1
ATOM 645 N N . TRP A 1 80 ? -9.212 -0.026 7.477 1.00 89.56 80 TRP A N 1
ATOM 646 C CA . TRP A 1 80 ? -9.193 0.811 8.675 1.00 89.56 80 TRP A CA 1
ATOM 647 C C . TRP A 1 80 ? -9.883 2.150 8.412 1.00 89.56 80 TRP A C 1
ATOM 649 O O . TRP A 1 80 ? -9.252 3.144 8.050 1.00 89.56 80 TRP A O 1
ATOM 659 N N . ARG A 1 81 ? -11.198 2.207 8.665 1.00 87.44 81 ARG A N 1
ATOM 660 C CA . ARG A 1 81 ? -12.038 3.406 8.439 1.00 87.44 81 ARG A CA 1
ATOM 661 C C . ARG A 1 81 ? -11.513 4.675 9.119 1.00 87.44 81 ARG A C 1
ATOM 663 O O . ARG A 1 81 ? -11.795 5.773 8.643 1.00 87.44 81 ARG A O 1
ATOM 670 N N . ILE A 1 82 ? -10.747 4.538 10.203 1.00 88.19 82 ILE A N 1
ATOM 671 C CA . ILE A 1 82 ? -10.113 5.661 10.906 1.00 88.19 82 ILE A CA 1
ATOM 672 C C . ILE A 1 82 ? -9.150 6.453 10.006 1.00 88.19 82 ILE A C 1
ATOM 674 O O . ILE A 1 82 ? -9.054 7.666 10.152 1.00 88.19 82 ILE A O 1
ATOM 678 N N . LEU A 1 83 ? -8.512 5.799 9.028 1.00 89.56 83 LEU A N 1
ATOM 679 C CA . LEU A 1 83 ? -7.579 6.426 8.084 1.00 89.56 83 LEU A CA 1
ATOM 680 C C . LEU A 1 83 ? -8.286 7.214 6.971 1.00 89.56 83 LEU A C 1
ATOM 682 O O . LEU A 1 83 ? -7.653 7.999 6.272 1.00 89.56 83 LEU A O 1
ATOM 686 N N . ARG A 1 84 ? -9.604 7.035 6.800 1.00 87.25 84 ARG A N 1
ATOM 687 C CA . ARG A 1 84 ? -10.398 7.724 5.766 1.00 87.25 84 ARG A CA 1
ATOM 688 C C . ARG A 1 84 ? -10.791 9.152 6.159 1.00 87.25 84 ARG A C 1
ATOM 690 O O . ARG A 1 84 ? -11.392 9.860 5.354 1.00 87.25 84 ARG A O 1
ATOM 697 N N . ARG A 1 85 ? -10.519 9.571 7.398 1.00 86.44 85 ARG A N 1
ATOM 698 C CA . ARG A 1 85 ? -10.850 10.904 7.919 1.00 86.44 85 ARG A CA 1
ATOM 699 C C . ARG A 1 85 ? -9.599 11.574 8.467 1.00 86.44 85 ARG A C 1
ATOM 701 O O . ARG A 1 85 ? -8.706 10.913 8.980 1.00 86.44 85 ARG A O 1
ATOM 708 N N . ALA A 1 86 ? -9.568 12.902 8.400 1.00 86.56 86 ALA A N 1
ATOM 709 C CA . ALA A 1 86 ? -8.529 13.674 9.066 1.00 86.56 86 ALA A CA 1
ATOM 710 C C . ALA A 1 86 ? -8.589 13.448 10.585 1.00 86.56 86 ALA A C 1
ATOM 712 O O . ALA A 1 86 ? -9.669 13.468 11.188 1.00 86.56 86 ALA A O 1
ATOM 713 N N . PHE A 1 87 ? -7.424 13.261 11.201 1.00 88.31 87 PHE A N 1
ATOM 714 C CA . PHE A 1 87 ? -7.321 13.076 12.641 1.00 88.31 87 PHE A CA 1
ATOM 715 C C . PHE A 1 87 ? -7.639 14.376 13.379 1.00 88.31 87 PHE A C 1
ATOM 717 O O . PHE A 1 87 ? -7.057 15.424 13.112 1.00 88.31 87 PHE A O 1
ATOM 724 N N . ARG A 1 88 ? -8.551 1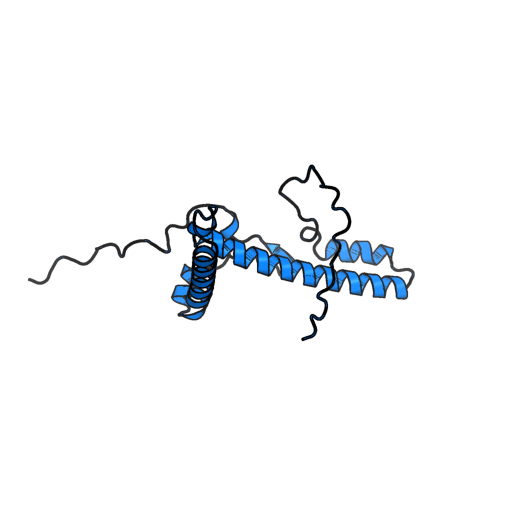4.295 14.351 1.00 89.75 88 ARG A N 1
ATOM 725 C CA . ARG A 1 88 ? -8.790 15.347 15.352 1.00 89.75 88 ARG A CA 1
ATOM 726 C C . ARG A 1 88 ? -8.093 14.974 16.662 1.00 89.75 88 ARG A C 1
ATOM 728 O O . ARG A 1 88 ? -8.737 14.863 17.699 1.00 89.75 88 ARG A O 1
ATOM 735 N N . ALA A 1 89 ? -6.797 14.685 16.585 1.00 89.88 89 ALA A N 1
ATOM 736 C CA . ALA A 1 89 ? -5.978 14.226 17.704 1.00 89.88 89 ALA A CA 1
ATOM 737 C C . ALA A 1 89 ? -4.614 14.931 17.694 1.00 89.88 89 ALA A C 1
ATOM 739 O O . ALA A 1 89 ? -4.242 15.548 16.698 1.00 89.88 89 ALA A O 1
ATOM 740 N N . SER A 1 90 ? -3.867 14.837 18.797 1.00 95.56 90 SER A N 1
ATOM 741 C CA . SER A 1 90 ? -2.482 15.316 18.839 1.00 95.56 90 SER A CA 1
ATOM 742 C C . SER A 1 90 ? -1.588 14.522 17.879 1.00 95.56 90 SER A C 1
ATOM 744 O O . SER A 1 90 ? -1.919 13.404 17.469 1.00 95.56 90 SER A O 1
ATOM 746 N N . GLU A 1 91 ? -0.432 15.092 17.540 1.00 94.81 91 GLU A N 1
ATOM 747 C CA . GLU A 1 91 ? 0.570 14.447 16.685 1.00 94.81 91 GLU A CA 1
ATOM 748 C C . GLU A 1 91 ? 0.996 13.082 17.245 1.00 94.81 91 GLU A C 1
ATOM 750 O O . GLU A 1 91 ? 0.922 12.079 16.540 1.00 94.81 91 GLU A O 1
ATOM 755 N N . THR A 1 92 ? 1.302 13.010 18.545 1.00 96.88 92 THR A N 1
ATOM 756 C CA . THR A 1 92 ? 1.672 11.760 19.229 1.00 96.88 92 THR A CA 1
ATOM 757 C C . THR A 1 92 ? 0.581 10.693 19.133 1.00 96.88 92 THR A C 1
ATOM 759 O O . THR A 1 92 ? 0.860 9.525 18.868 1.00 96.88 92 THR A O 1
ATOM 762 N N . THR A 1 93 ? -0.685 11.074 19.322 1.00 95.06 93 THR A N 1
ATOM 763 C CA . THR A 1 93 ? -1.804 10.129 19.214 1.00 95.06 93 THR A CA 1
ATOM 764 C C . THR A 1 93 ? -1.984 9.657 17.775 1.00 95.06 93 THR A C 1
ATOM 766 O O . THR A 1 93 ? -2.218 8.474 17.542 1.00 95.06 93 THR A O 1
ATOM 769 N N . THR A 1 94 ? -1.827 10.557 16.804 1.00 94.56 94 THR A N 1
ATOM 770 C CA . THR A 1 94 ? -1.898 10.229 15.375 1.00 94.56 94 THR A CA 1
ATOM 771 C C . THR A 1 94 ? -0.803 9.238 14.979 1.00 94.56 94 THR A C 1
ATOM 773 O O . THR A 1 94 ? -1.088 8.233 14.329 1.00 94.56 94 THR A O 1
ATOM 776 N N . GLU A 1 95 ? 0.431 9.462 15.432 1.00 95.69 95 GLU A N 1
ATOM 777 C CA . GLU A 1 95 ? 1.556 8.550 15.213 1.00 95.69 95 GLU A CA 1
ATOM 778 C C . GLU A 1 95 ? 1.281 7.158 15.799 1.00 95.69 95 GLU A C 1
ATOM 780 O O . GLU A 1 95 ? 1.486 6.146 15.125 1.00 95.69 95 GLU A O 1
ATOM 785 N N . ASN A 1 96 ? 0.749 7.094 17.023 1.00 96.50 96 ASN A N 1
ATOM 786 C CA . ASN A 1 96 ? 0.380 5.832 17.663 1.00 96.50 96 ASN A CA 1
ATOM 787 C C . ASN A 1 96 ? -0.739 5.099 16.909 1.00 96.50 96 ASN A C 1
ATOM 789 O O . ASN A 1 96 ? -0.654 3.882 16.739 1.00 96.50 96 ASN A O 1
ATOM 793 N N . ILE A 1 97 ? -1.751 5.817 16.407 1.00 94.69 97 ILE A N 1
ATOM 794 C CA . ILE A 1 97 ? -2.816 5.225 15.584 1.00 94.69 97 ILE A CA 1
ATOM 795 C C . ILE A 1 97 ? -2.233 4.631 14.299 1.00 94.69 97 ILE A C 1
ATOM 797 O O . ILE A 1 97 ? -2.542 3.489 13.958 1.00 94.69 97 ILE A O 1
ATOM 801 N N . ILE A 1 98 ? -1.371 5.373 13.597 1.00 94.50 98 ILE A N 1
ATOM 802 C CA . ILE A 1 98 ? -0.742 4.901 12.355 1.00 94.50 98 ILE A CA 1
ATOM 803 C C . ILE A 1 98 ? 0.121 3.665 12.634 1.00 94.50 98 ILE A C 1
ATOM 805 O O . ILE A 1 98 ? -0.014 2.660 11.934 1.00 94.50 98 ILE A O 1
ATOM 809 N N . ARG A 1 99 ? 0.957 3.692 13.682 1.00 95.69 99 ARG A N 1
ATOM 810 C CA . ARG A 1 99 ? 1.765 2.535 14.103 1.00 95.69 99 ARG A CA 1
ATOM 811 C C . ARG A 1 99 ? 0.901 1.316 14.400 1.00 95.69 99 ARG A C 1
ATOM 813 O O . ARG A 1 99 ? 1.207 0.235 13.904 1.00 95.69 99 ARG A O 1
ATOM 820 N N . ALA A 1 100 ? -0.183 1.487 15.154 1.00 95.94 100 ALA A N 1
ATOM 821 C CA . ALA A 1 100 ? -1.111 0.403 15.454 1.00 95.94 100 ALA A CA 1
ATOM 822 C C . ALA A 1 100 ? -1.710 -0.188 14.168 1.00 95.94 100 ALA A C 1
ATOM 824 O O . ALA A 1 100 ? -1.680 -1.403 13.995 1.00 95.94 100 ALA A O 1
ATOM 825 N N . CYS A 1 101 ? -2.167 0.652 13.232 1.00 94.44 101 CYS A N 1
ATOM 826 C CA . CYS A 1 101 ? -2.718 0.197 11.950 1.00 94.44 101 CYS A CA 1
ATOM 827 C C . CYS A 1 101 ? -1.706 -0.627 11.140 1.00 94.44 101 CYS A C 1
ATOM 829 O O . CYS A 1 101 ? -2.071 -1.665 10.590 1.00 94.44 101 CYS A O 1
ATOM 831 N N . VAL A 1 102 ? -0.439 -0.200 11.090 1.00 94.25 102 VAL A N 1
ATOM 832 C CA . VAL A 1 102 ? 0.633 -0.926 10.385 1.00 94.25 102 VAL A CA 1
ATOM 833 C C . VAL A 1 102 ? 0.939 -2.263 11.063 1.00 94.25 102 VAL A C 1
ATOM 835 O O . VAL A 1 102 ? 1.067 -3.281 10.384 1.00 94.25 102 VAL A O 1
ATOM 838 N N . LEU A 1 103 ? 1.026 -2.286 12.396 1.00 95.56 103 LEU A N 1
ATOM 839 C CA . LEU A 1 103 ? 1.255 -3.518 13.154 1.00 95.56 103 LEU A CA 1
ATOM 840 C C . LEU A 1 103 ? 0.121 -4.524 12.940 1.00 95.56 103 LEU A C 1
ATOM 842 O O . LEU A 1 103 ? 0.384 -5.676 12.605 1.00 95.56 103 LEU A O 1
ATOM 846 N N . LEU A 1 104 ? -1.130 -4.077 13.061 1.00 93.75 104 LEU A N 1
ATOM 847 C CA . LEU A 1 104 ? -2.316 -4.899 12.824 1.00 93.75 104 LEU A CA 1
ATOM 848 C C . LEU A 1 104 ? -2.395 -5.389 11.372 1.00 93.75 104 LEU A C 1
ATOM 850 O O . LEU A 1 104 ? -2.710 -6.550 11.139 1.00 93.75 104 LEU A O 1
ATOM 854 N N . HIS A 1 105 ? -2.073 -4.540 10.393 1.00 91.44 105 HIS A N 1
ATOM 855 C CA . HIS A 1 105 ? -2.008 -4.935 8.983 1.00 91.44 105 HIS A CA 1
ATOM 856 C C . HIS A 1 105 ? -1.013 -6.082 8.765 1.00 91.44 105 HIS A C 1
ATOM 858 O O . HIS A 1 105 ? -1.359 -7.104 8.175 1.00 91.44 105 HIS A O 1
ATOM 864 N N . ASN A 1 106 ? 0.206 -5.941 9.291 1.00 91.69 106 ASN A N 1
ATOM 865 C CA . ASN A 1 106 ? 1.238 -6.968 9.174 1.00 91.69 106 ASN A CA 1
ATOM 866 C C . ASN A 1 106 ? 0.844 -8.255 9.903 1.00 91.69 106 ASN A C 1
ATOM 868 O O . ASN A 1 106 ? 1.038 -9.343 9.364 1.00 91.69 106 ASN A O 1
ATOM 872 N N . PHE A 1 107 ? 0.252 -8.127 11.091 1.00 93.31 107 PHE A N 1
ATOM 873 C CA . PHE A 1 107 ? -0.247 -9.254 11.870 1.00 93.31 107 PHE A CA 1
ATOM 874 C C . PHE A 1 107 ? -1.291 -10.059 11.086 1.00 93.31 107 PHE A C 1
ATOM 876 O O . PHE A 1 107 ? -1.112 -11.257 10.892 1.00 93.31 107 PHE A O 1
ATOM 883 N N . MET A 1 108 ? -2.315 -9.408 10.522 1.00 91.50 108 MET A N 1
ATOM 884 C CA . MET A 1 108 ? -3.368 -10.090 9.748 1.00 91.50 108 MET A CA 1
ATOM 885 C C . MET A 1 108 ? -2.827 -10.816 8.507 1.00 91.50 108 MET A C 1
ATOM 887 O O . MET A 1 108 ? -3.385 -11.824 8.078 1.00 91.50 108 MET A O 1
ATOM 891 N N . LEU A 1 109 ? -1.721 -10.334 7.933 1.00 88.94 109 LEU A N 1
ATOM 892 C CA . LEU A 1 109 ? -1.054 -10.995 6.812 1.00 88.94 109 LEU A CA 1
ATOM 893 C C . LEU A 1 109 ? -0.180 -12.185 7.236 1.00 88.94 109 LEU A C 1
ATOM 895 O O . LEU A 1 109 ? 0.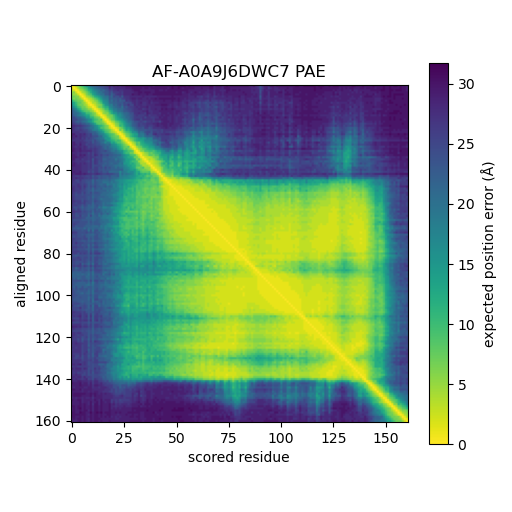111 -13.036 6.390 1.00 88.94 109 LEU A O 1
ATOM 899 N N . GLN A 1 110 ? 0.262 -12.257 8.492 1.00 92.31 110 GLN A N 1
ATOM 900 C CA . GLN A 1 110 ? 1.222 -13.259 8.973 1.00 92.31 110 GLN A CA 1
ATOM 901 C C . GLN A 1 110 ? 0.603 -14.336 9.867 1.00 92.31 110 GLN A C 1
ATOM 903 O O . GLN A 1 110 ? 1.088 -15.462 9.836 1.00 92.31 110 GLN A O 1
ATOM 908 N N . GLU A 1 111 ? -0.464 -14.016 10.598 1.00 89.69 111 GLU A N 1
ATOM 909 C CA . GLU A 1 111 ? -1.009 -14.855 11.671 1.00 89.69 111 GLU A CA 1
ATOM 910 C C . GLU A 1 111 ? -1.428 -16.253 11.202 1.00 89.69 111 GLU A C 1
ATOM 912 O O . GLU A 1 111 ? -1.001 -17.268 11.745 1.00 89.69 111 GLU A O 1
ATOM 917 N N . SER A 1 112 ? -2.263 -16.327 10.164 1.00 91.69 112 SER A N 1
ATOM 918 C CA . SER A 1 112 ? -2.694 -17.600 9.585 1.00 91.69 112 SER A CA 1
ATOM 919 C C . SER A 1 112 ? -3.107 -17.442 8.121 1.00 91.69 112 SER A C 1
ATOM 921 O O . SER A 1 112 ? -3.495 -16.345 7.697 1.00 91.69 112 SER A O 1
ATOM 923 N N . PRO A 1 113 ? -3.076 -18.526 7.322 1.00 89.69 113 PRO A N 1
ATOM 924 C CA . PRO A 1 113 ? -3.616 -18.510 5.964 1.00 89.69 113 PRO A CA 1
ATOM 925 C C . PRO A 1 113 ? -5.075 -18.040 5.912 1.00 89.69 113 PRO A C 1
ATOM 927 O O . PRO A 1 113 ? -5.446 -17.295 5.011 1.00 89.69 113 PRO A O 1
ATOM 930 N N . GLN A 1 114 ? -5.890 -18.423 6.896 1.00 89.50 114 GLN A N 1
ATOM 931 C CA . GLN A 1 114 ? -7.298 -18.046 6.996 1.00 89.50 114 GLN A CA 1
ATOM 932 C C . GLN A 1 114 ? -7.456 -16.542 7.241 1.00 89.50 114 GLN A C 1
ATOM 934 O O . GLN A 1 114 ? -8.186 -15.881 6.504 1.00 89.50 114 GLN A O 1
ATOM 939 N N . ALA A 1 115 ? -6.729 -15.983 8.216 1.00 88.00 115 ALA A N 1
ATOM 940 C CA . ALA A 1 115 ? -6.744 -14.544 8.490 1.00 88.00 115 ALA A CA 1
ATOM 941 C C . ALA A 1 115 ? -6.289 -13.736 7.268 1.00 88.00 115 ALA A C 1
ATOM 943 O O . ALA A 1 115 ? -6.935 -12.753 6.903 1.00 88.00 115 ALA A O 1
ATOM 944 N N . ARG A 1 116 ? -5.242 -14.200 6.572 1.00 89.50 116 ARG A N 1
ATOM 945 C CA . ARG A 1 116 ? -4.766 -13.577 5.333 1.00 89.50 116 ARG A CA 1
ATOM 946 C C . ARG A 1 116 ? -5.831 -13.586 4.241 1.00 89.50 116 ARG A C 1
ATOM 948 O O . ARG A 1 116 ? -5.989 -12.571 3.577 1.00 89.50 116 ARG A O 1
ATOM 955 N N . LEU A 1 117 ? -6.543 -14.696 4.044 1.00 88.94 117 LEU A N 1
ATOM 956 C CA . LEU A 1 117 ? -7.584 -14.804 3.015 1.00 88.94 117 LEU A CA 1
ATOM 957 C C . LEU A 1 117 ? -8.797 -13.916 3.312 1.00 88.94 117 LEU A C 1
ATOM 959 O O . LEU A 1 117 ? -9.381 -13.372 2.383 1.00 88.94 117 LEU A O 1
ATOM 963 N N . ILE A 1 118 ? -9.149 -13.735 4.587 1.00 89.06 118 ILE A N 1
ATOM 964 C CA . ILE A 1 118 ? -10.214 -12.808 4.999 1.00 89.06 118 ILE A CA 1
ATOM 965 C C . ILE A 1 118 ? -9.754 -11.357 4.812 1.00 89.06 118 ILE A C 1
ATOM 967 O O . ILE A 1 118 ? -10.466 -10.533 4.244 1.00 89.06 118 ILE A O 1
ATOM 971 N N . TYR A 1 119 ? -8.540 -11.035 5.265 1.00 90.19 119 TYR A N 1
ATOM 972 C CA . TYR A 1 119 ? -7.998 -9.679 5.215 1.00 90.19 119 TYR A CA 1
ATOM 973 C C . TYR A 1 119 ? -7.647 -9.226 3.790 1.00 90.19 119 TYR A C 1
ATOM 975 O O . TYR A 1 119 ? -7.823 -8.058 3.434 1.00 90.19 119 TYR A O 1
ATOM 983 N N . ASN A 1 120 ? -7.156 -10.143 2.964 1.00 90.00 120 ASN A N 1
ATOM 984 C CA . ASN A 1 120 ? -6.673 -9.897 1.614 1.00 90.00 120 ASN A CA 1
ATOM 985 C C . ASN A 1 120 ? -7.057 -11.061 0.676 1.00 90.00 120 ASN A C 1
ATOM 987 O O . ASN A 1 120 ? -6.208 -11.905 0.360 1.00 90.00 120 ASN A O 1
ATOM 991 N N . PRO A 1 121 ? -8.335 -11.141 0.261 1.00 90.50 121 PRO A N 1
ATOM 992 C CA . PRO A 1 121 ? -8.805 -12.226 -0.588 1.00 90.50 121 PRO A CA 1
ATOM 993 C C . PRO A 1 121 ? -8.152 -12.194 -1.982 1.00 90.50 121 PRO A C 1
ATOM 995 O O . PRO A 1 121 ? -7.660 -11.152 -2.429 1.00 90.50 121 PRO A O 1
ATOM 998 N N . PRO A 1 122 ? -8.133 -13.325 -2.710 1.00 88.50 122 PRO A N 1
ATOM 999 C CA . PRO A 1 122 ? -7.654 -13.358 -4.089 1.00 88.50 122 PRO A CA 1
ATOM 1000 C C . PRO A 1 122 ? -8.374 -12.321 -4.962 1.00 88.50 122 PRO A C 1
ATOM 1002 O O . PRO A 1 122 ? -9.594 -12.198 -4.903 1.00 88.50 122 PRO A O 1
ATOM 1005 N N . GLY A 1 123 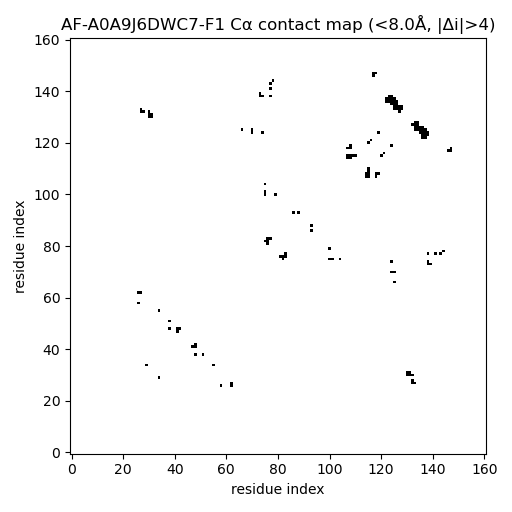? -7.616 -11.563 -5.758 1.00 89.00 123 GLY A N 1
ATOM 1006 C CA . GLY A 1 123 ? -8.152 -10.467 -6.577 1.00 89.00 123 GLY A CA 1
ATOM 1007 C C . GLY A 1 123 ? -8.380 -9.151 -5.822 1.00 89.00 123 GLY A C 1
ATOM 1008 O O . GLY A 1 123 ? -8.720 -8.151 -6.447 1.00 89.00 123 GLY A O 1
ATOM 1009 N N . TYR A 1 124 ? -8.148 -9.107 -4.503 1.00 90.25 124 TYR A N 1
ATOM 1010 C CA . TYR A 1 124 ? -8.291 -7.868 -3.740 1.00 90.25 124 TYR A CA 1
ATOM 1011 C C . TYR A 1 124 ? -7.175 -6.868 -4.034 1.00 90.25 124 TYR A C 1
ATOM 1013 O O . TYR A 1 124 ? -7.475 -5.689 -4.106 1.00 90.25 124 TYR A O 1
ATOM 1021 N N . VAL A 1 125 ? -5.927 -7.317 -4.242 1.00 90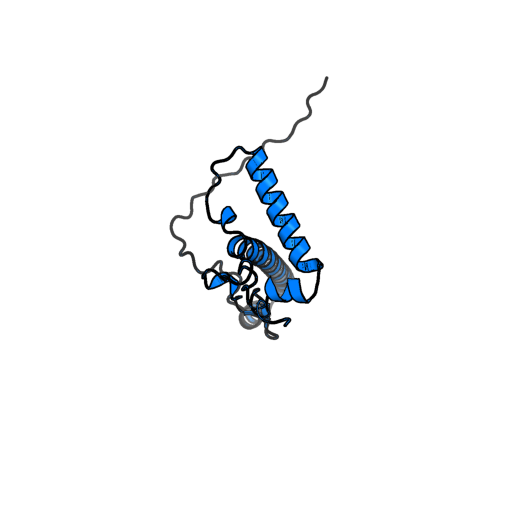.38 125 VAL A N 1
ATOM 1022 C CA . VAL A 1 125 ? -4.733 -6.497 -4.570 1.00 90.38 125 VAL A CA 1
ATOM 1023 C C . VAL A 1 125 ? -4.536 -6.381 -6.084 1.00 90.38 125 VAL A C 1
ATOM 1025 O O . VAL A 1 125 ? -4.765 -7.355 -6.807 1.00 90.38 125 VAL A O 1
ATOM 1028 N N . ASP A 1 126 ? -4.018 -5.240 -6.564 1.00 90.19 126 ASP A N 1
ATOM 1029 C CA . ASP A 1 126 ? -3.615 -5.119 -7.971 1.00 90.19 126 ASP A CA 1
ATOM 1030 C C . ASP A 1 126 ? -2.553 -6.178 -8.321 1.00 90.19 126 ASP A C 1
ATOM 1032 O O . ASP A 1 126 ? -1.560 -6.346 -7.604 1.00 90.19 126 ASP A O 1
ATOM 1036 N N . HIS A 1 127 ? -2.696 -6.840 -9.463 1.00 86.44 127 HIS A N 1
ATOM 1037 C CA . HIS A 1 127 ? -1.771 -7.882 -9.910 1.00 86.44 127 HIS A CA 1
ATOM 1038 C C . HIS A 1 127 ? -1.419 -7.721 -11.391 1.00 86.44 127 HIS A C 1
ATOM 1040 O O . HIS A 1 127 ? -2.161 -7.117 -12.159 1.00 86.44 127 HIS A O 1
ATOM 1046 N N . GLU A 1 128 ? -0.240 -8.205 -11.790 1.00 83.94 128 GLU A N 1
ATOM 1047 C CA . GLU A 1 128 ? 0.160 -8.215 -13.203 1.00 83.94 128 GLU A CA 1
ATOM 1048 C C . GLU A 1 128 ? -0.292 -9.519 -13.843 1.00 83.94 128 GLU A C 1
ATOM 1050 O O . GLU A 1 128 ? -0.068 -10.598 -13.290 1.00 83.94 128 GLU A O 1
ATOM 1055 N N . ASP A 1 129 ? -0.907 -9.414 -15.017 1.00 83.06 129 ASP A N 1
ATOM 1056 C CA . ASP A 1 129 ? -1.089 -10.568 -15.878 1.00 83.06 129 ASP A CA 1
ATOM 1057 C C . ASP A 1 129 ? 0.262 -11.016 -16.472 1.00 83.06 129 ASP A C 1
ATOM 1059 O O . ASP A 1 129 ? 1.298 -10.349 -16.389 1.00 83.06 129 ASP A O 1
ATOM 1063 N N . TRP A 1 130 ? 0.246 -12.174 -17.119 1.00 79.62 130 TRP A N 1
ATOM 1064 C CA . TRP A 1 130 ? 1.393 -12.745 -17.824 1.00 79.62 130 TRP A CA 1
ATOM 1065 C C . TRP A 1 130 ? 1.884 -11.897 -19.016 1.00 79.62 130 TRP A C 1
ATOM 1067 O O . TRP A 1 130 ? 2.986 -12.126 -19.510 1.00 79.62 130 TRP A O 1
ATOM 1077 N N . GLN A 1 131 ? 1.102 -10.915 -19.473 1.00 77.19 131 GLN A N 1
ATOM 1078 C CA . GLN A 1 131 ? 1.458 -9.967 -20.535 1.00 77.19 131 GLN A CA 1
ATOM 1079 C C . GLN A 1 131 ? 2.043 -8.653 -19.974 1.00 77.19 131 GLN A C 1
ATOM 1081 O O . GLN A 1 131 ? 2.438 -7.768 -20.741 1.00 77.19 131 GLN A O 1
ATOM 1086 N N . GLY A 1 132 ? 2.131 -8.522 -18.646 1.00 71.94 132 GLY A N 1
ATOM 1087 C CA . GLY A 1 132 ? 2.600 -7.324 -17.953 1.00 71.94 132 GLY A CA 1
ATOM 1088 C C . GLY A 1 132 ? 1.564 -6.197 -17.879 1.00 71.94 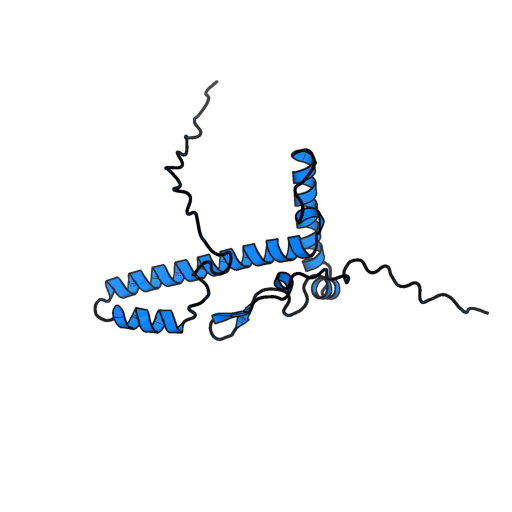132 GLY A C 1
ATOM 1089 O O . GLY A 1 132 ? 1.930 -5.063 -17.561 1.00 71.94 132 GLY A O 1
ATOM 1090 N N . SER A 1 133 ? 0.295 -6.474 -18.181 1.00 78.56 133 SER A N 1
ATOM 1091 C CA . SER A 1 133 ? -0.818 -5.556 -17.939 1.00 78.56 133 SER A CA 1
ATOM 1092 C C . SER A 1 133 ? -1.193 -5.593 -16.462 1.00 78.56 133 SER A C 1
ATOM 1094 O O . SER A 1 133 ? -1.235 -6.652 -15.840 1.00 78.56 133 SER A O 1
ATOM 1096 N N . CYS A 1 134 ? -1.475 -4.426 -15.889 1.00 81.88 134 CYS A N 1
ATOM 1097 C CA . CYS A 1 134 ? -1.965 -4.348 -14.521 1.00 81.88 134 CYS A CA 1
ATOM 1098 C C . CYS A 1 134 ? -3.472 -4.580 -14.490 1.00 81.88 134 CYS A C 1
ATOM 1100 O O . CYS A 1 134 ? -4.210 -3.853 -15.151 1.00 81.88 134 CYS A O 1
ATOM 1102 N N . MET A 1 135 ? -3.905 -5.541 -13.685 1.00 87.50 135 MET A N 1
ATOM 1103 C CA . MET A 1 135 ? -5.292 -5.711 -13.281 1.00 87.50 135 MET A CA 1
ATOM 1104 C C . MET A 1 135 ? -5.499 -5.010 -11.940 1.00 87.50 135 MET A C 1
ATOM 1106 O O . MET A 1 135 ? -4.716 -5.205 -11.006 1.00 87.50 135 MET A O 1
ATOM 1110 N N . GLU A 1 136 ? -6.513 -4.155 -11.874 1.00 89.44 136 GLU A N 1
ATOM 1111 C CA . GLU A 1 136 ? -6.881 -3.420 -10.665 1.00 89.44 136 GLU A CA 1
ATOM 1112 C C . GLU A 1 136 ? -7.523 -4.360 -9.639 1.00 89.44 136 GLU A C 1
ATOM 1114 O O . GLU A 1 136 ? -8.285 -5.260 -9.991 1.00 89.44 136 GLU A O 1
ATOM 1119 N N . GLY A 1 137 ? -7.153 -4.189 -8.371 1.00 89.38 137 GLY A N 1
ATOM 1120 C CA . GLY A 1 137 ? -7.671 -4.973 -7.262 1.00 89.38 137 GLY A CA 1
ATOM 1121 C C . GLY A 1 137 ? -8.996 -4.431 -6.735 1.00 89.38 137 GLY A C 1
ATOM 1122 O O . GLY A 1 137 ? -9.224 -3.219 -6.721 1.00 89.38 137 GLY A O 1
ATOM 1123 N N . ALA A 1 138 ? -9.831 -5.332 -6.214 1.00 90.00 138 ALA A N 1
ATOM 1124 C CA . ALA A 1 138 ? -11.154 -5.002 -5.679 1.00 90.00 138 ALA A CA 1
ATOM 1125 C C . ALA A 1 138 ? -11.131 -4.011 -4.494 1.00 90.00 138 ALA A C 1
ATOM 1127 O O . ALA A 1 138 ? -12.157 -3.423 -4.164 1.00 90.00 138 ALA A O 1
ATOM 1128 N N . TRP A 1 139 ? -9.970 -3.756 -3.866 1.00 88.12 139 TRP A N 1
ATOM 1129 C CA . TRP A 1 139 ? -9.845 -2.707 -2.840 1.00 88.12 139 TRP A CA 1
ATOM 1130 C C . TRP A 1 139 ? -10.223 -1.305 -3.358 1.00 88.12 139 TRP A C 1
ATOM 1132 O O . TRP A 1 139 ? -10.527 -0.419 -2.556 1.00 88.12 139 TRP A O 1
ATOM 1142 N N . ARG A 1 140 ? -10.195 -1.096 -4.683 1.00 85.50 140 ARG A N 1
ATOM 1143 C CA . ARG A 1 140 ? -10.509 0.175 -5.357 1.00 85.50 140 ARG A CA 1
ATOM 1144 C C . ARG A 1 140 ? -12.001 0.411 -5.570 1.00 85.50 140 ARG A C 1
ATOM 1146 O O . ARG A 1 140 ? -12.393 1.570 -5.674 1.00 85.50 140 ARG A O 1
ATOM 1153 N N . ASP A 1 141 ? -12.811 -0.647 -5.577 1.00 82.25 141 ASP A N 1
ATOM 1154 C CA . ASP A 1 141 ? -14.244 -0.582 -5.899 1.00 82.25 141 ASP A CA 1
ATOM 1155 C C . ASP A 1 141 ? -15.083 0.089 -4.807 1.00 82.25 141 ASP A C 1
ATOM 1157 O O . ASP A 1 141 ? -16.263 0.350 -5.002 1.00 82.25 141 ASP A O 1
ATOM 1161 N N . GLY A 1 142 ? -14.451 0.461 -3.690 1.00 67.69 142 GLY A N 1
ATOM 1162 C CA . GLY A 1 142 ? -14.979 1.489 -2.811 1.00 67.69 142 GLY A CA 1
ATOM 1163 C C . GLY A 1 142 ? -16.340 1.149 -2.225 1.00 67.69 142 GLY A C 1
ATOM 1164 O O . GLY A 1 142 ? -17.215 1.997 -2.265 1.00 67.69 142 GLY A O 1
ATOM 1165 N N . ASP A 1 143 ? -16.480 -0.019 -1.605 1.00 56.59 143 ASP A N 1
ATOM 1166 C CA . ASP A 1 143 ? -17.607 -0.310 -0.726 1.00 56.59 143 ASP A CA 1
ATOM 1167 C C . ASP A 1 143 ? -17.140 -1.045 0.531 1.00 56.59 143 ASP A C 1
ATOM 1169 O O . ASP A 1 143 ? -16.189 -1.828 0.516 1.00 56.59 143 ASP A O 1
ATOM 1173 N N . ASP A 1 144 ? -17.778 -0.689 1.648 1.00 56.25 144 ASP A N 1
ATOM 1174 C CA . ASP A 1 144 ? -17.555 -1.223 2.988 1.00 56.25 144 ASP A CA 1
ATOM 1175 C C . ASP A 1 144 ? -17.613 -2.759 2.954 1.00 56.25 144 ASP A C 1
ATOM 1177 O O . ASP A 1 144 ? -18.702 -3.318 3.018 1.00 56.25 144 ASP A O 1
ATOM 1181 N N . ASP A 1 145 ? -16.474 -3.457 2.887 1.00 49.41 145 ASP A N 1
ATOM 1182 C CA . ASP A 1 145 ? -16.464 -4.899 3.134 1.00 49.41 145 ASP A CA 1
ATOM 1183 C C . ASP A 1 145 ? -16.791 -5.129 4.625 1.00 49.41 145 ASP A C 1
ATOM 1185 O O . ASP A 1 145 ? -15.958 -4.835 5.496 1.00 49.41 145 ASP A O 1
ATOM 1189 N N . PRO A 1 146 ? -17.994 -5.637 4.960 1.00 48.53 146 PRO A N 1
ATOM 1190 C CA . PRO A 1 146 ? -18.428 -5.811 6.339 1.00 48.53 146 PRO A CA 1
ATOM 1191 C C . PRO A 1 146 ? -17.808 -7.065 6.982 1.00 48.53 146 PRO A C 1
ATOM 1193 O O . PRO A 1 146 ? -18.161 -7.420 8.107 1.00 48.53 146 PRO A O 1
ATOM 1196 N N . SER A 1 147 ? -16.905 -7.765 6.285 1.00 49.72 147 SER A N 1
ATOM 1197 C CA . SER A 1 147 ? -16.461 -9.109 6.660 1.00 49.72 147 SER A CA 1
ATOM 1198 C C . SER A 1 147 ? -15.470 -9.184 7.823 1.00 49.72 147 SER A C 1
ATOM 1200 O O . SER A 1 147 ? -15.348 -10.254 8.413 1.00 49.72 147 SER A O 1
ATOM 1202 N N . ILE A 1 148 ? -14.802 -8.091 8.218 1.00 51.19 148 ILE A N 1
ATOM 1203 C CA . ILE A 1 148 ? -13.843 -8.140 9.342 1.00 51.19 148 ILE A CA 1
ATOM 1204 C C . ILE A 1 148 ? -14.497 -7.965 10.721 1.00 51.19 148 ILE A C 1
ATOM 1206 O O . ILE A 1 148 ? -13.953 -8.460 11.704 1.00 51.19 148 ILE A O 1
ATOM 1210 N N . PHE A 1 149 ? -15.665 -7.317 10.808 1.00 48.50 149 PHE A N 1
ATOM 1211 C CA . PHE A 1 149 ? -16.348 -7.048 12.085 1.00 48.50 149 PHE A CA 1
ATOM 1212 C C . PHE A 1 149 ? -17.777 -7.602 12.151 1.00 48.50 149 PHE A C 1
ATOM 1214 O O . PHE A 1 149 ? -18.603 -7.064 12.888 1.00 48.50 149 PHE A O 1
ATOM 1221 N N . ARG A 1 150 ? -18.113 -8.674 11.418 1.00 44.75 150 ARG A N 1
ATOM 1222 C CA . ARG A 1 150 ? -19.309 -9.437 11.801 1.00 44.75 150 ARG A CA 1
ATOM 1223 C C . ARG A 1 150 ? -19.051 -10.032 13.184 1.00 44.75 150 ARG A C 1
ATOM 1225 O O . ARG A 1 150 ? -18.150 -10.854 13.337 1.00 44.75 150 ARG A O 1
ATOM 1232 N N . GLU A 1 151 ? -19.836 -9.601 14.172 1.00 41.31 151 GLU A N 1
ATOM 1233 C CA . GLU A 1 151 ? -19.980 -10.331 15.431 1.00 41.31 151 GLU A CA 1
ATOM 1234 C C . GLU A 1 151 ? -20.202 -11.816 15.114 1.00 41.31 151 GLU A C 1
ATOM 1236 O O . GLU A 1 151 ? -20.888 -12.125 14.128 1.00 41.31 151 GLU A O 1
ATOM 1241 N N . PRO A 1 152 ? -19.642 -12.746 15.909 1.00 38.09 152 PRO A N 1
ATOM 1242 C CA . PRO A 1 152 ? -20.011 -14.144 15.785 1.00 38.09 152 PRO A CA 1
ATOM 1243 C C . PRO A 1 152 ? -21.527 -14.200 15.944 1.00 38.09 152 PRO A C 1
ATOM 1245 O O . PRO A 1 152 ? -22.052 -13.872 17.007 1.00 38.09 152 PRO A O 1
ATOM 1248 N N . THR A 1 153 ? -22.245 -14.545 14.874 1.00 41.69 153 THR A N 1
ATOM 1249 C CA . THR A 1 153 ? -23.687 -14.744 14.967 1.00 41.69 153 THR A CA 1
ATOM 1250 C C . THR A 1 153 ? -23.901 -15.751 16.079 1.00 41.69 153 THR A C 1
ATOM 1252 O O . THR A 1 153 ? -23.429 -16.886 15.977 1.00 41.69 153 THR A O 1
ATOM 1255 N N . ALA A 1 154 ? -24.564 -15.316 17.148 1.00 41.09 154 ALA A N 1
ATOM 1256 C CA . ALA A 1 154 ? -25.067 -16.177 18.197 1.00 41.09 154 ALA A CA 1
ATOM 1257 C C . ALA A 1 154 ? -26.050 -17.166 17.551 1.00 41.09 154 ALA A C 1
ATOM 1259 O O . ALA A 1 154 ? -27.246 -16.928 17.438 1.00 41.09 154 ALA A O 1
ATOM 1260 N N . SER A 1 155 ? -25.523 -18.256 17.015 1.00 46.22 155 SER A N 1
ATOM 1261 C CA . SER A 1 155 ? -26.269 -19.386 16.481 1.00 46.22 155 SER A CA 1
ATOM 1262 C C . SER A 1 155 ? -25.612 -20.619 17.066 1.00 46.22 155 SER A C 1
ATOM 1264 O O . SER A 1 155 ? -24.707 -21.214 16.492 1.00 46.22 155 SER A O 1
ATOM 1266 N N . GLY A 1 156 ? -26.026 -20.902 18.298 1.00 34.88 156 GLY A N 1
ATOM 1267 C CA . GLY A 1 156 ? -25.509 -21.994 19.105 1.00 34.88 156 GLY A CA 1
ATOM 1268 C C . GLY A 1 156 ? -26.033 -21.997 20.539 1.00 34.88 156 GLY A C 1
ATOM 1269 O O . GLY A 1 156 ? -25.310 -22.413 21.436 1.00 34.88 156 GLY A O 1
ATOM 1270 N N . CYS A 1 157 ? -27.258 -21.526 20.790 1.00 44.25 157 CYS A N 1
ATOM 1271 C CA . CYS A 1 157 ? -28.010 -21.944 21.972 1.00 44.25 157 CYS A CA 1
ATOM 1272 C C . CYS A 1 157 ? -29.237 -22.755 21.521 1.00 44.25 157 CYS A C 1
ATOM 1274 O O . CYS A 1 157 ? -29.774 -22.509 20.445 1.00 44.25 157 CYS A O 1
ATOM 1276 N N . HIS A 1 158 ? -29.632 -23.712 22.369 1.00 38.62 158 HIS A N 1
ATOM 1277 C CA . HIS A 1 158 ? -30.694 -24.727 22.228 1.00 38.62 158 HIS A CA 1
ATOM 1278 C C . HIS A 1 158 ? -30.233 -26.124 21.783 1.00 38.62 158 HIS A C 1
ATOM 1280 O O . HIS A 1 158 ? -30.448 -26.551 20.658 1.00 38.62 158 HIS A O 1
ATOM 1286 N N . SER A 1 159 ? -29.696 -26.909 22.719 1.00 37.41 159 SER A N 1
ATOM 1287 C CA . SER A 1 159 ? -30.517 -27.844 23.511 1.00 37.41 159 SER A CA 1
ATOM 1288 C C . SER A 1 159 ? -29.619 -28.918 24.132 1.00 37.41 159 SER A C 1
ATOM 1290 O O . SER A 1 159 ? -29.175 -29.838 23.455 1.00 37.41 159 SER A O 1
ATOM 1292 N N . ALA A 1 160 ? -29.368 -28.803 25.434 1.00 39.03 160 ALA A N 1
ATOM 1293 C CA . ALA A 1 160 ? -29.037 -29.946 26.272 1.00 39.03 160 ALA A CA 1
ATOM 1294 C C . ALA A 1 160 ? -30.177 -30.068 27.286 1.00 39.03 160 ALA A C 1
ATOM 1296 O O . ALA A 1 160 ? -30.274 -29.286 28.235 1.00 39.03 160 ALA A O 1
ATOM 1297 N N . ARG A 1 161 ? -31.087 -30.992 26.995 1.00 37.44 161 ARG A N 1
ATOM 1298 C CA . ARG A 1 161 ? -31.959 -31.654 27.958 1.00 37.44 161 ARG A CA 1
ATOM 1299 C C . ARG A 1 161 ? -31.656 -33.135 27.866 1.00 37.44 161 ARG A C 1
ATOM 1301 O O . ARG A 1 161 ? -31.438 -33.587 26.720 1.00 37.44 161 ARG A O 1
#

Mean predicted aligned error: 15.15 Å

InterPro domains:
  IPR027806 Harbinger transposase-derived nuclease domain [PF13359] (55-106)

Secondary structure (DSSP, 8-state):
-PPPP----------------SS--TTSS--THHHHHHHHHTTT-HHHHHHHHHHHHHHHHHHHHHHHHHHHHHHHHHH-GGGGS---S-HHHHHHHHHHHHHHHHHHHHS-HHHHHHHS-TTSS-EE-TTSPEEPPGGGS----GGGS------------

Radius of gyration: 23.51 Å; Cα contacts (8 Å, |Δi|>4): 78; chains: 1; bounding box: 62×58×64 Å

Foldseek 3Di:
DDDDDDDDPDPPDDPPPPDDDPPDPPLAPDFPVNLVVVLVVVVPDPVVSVVSVVVNVVSLVVVVVVLVVCQLVLLLCLQDVVNVDDDPDDPVVVVVVVVVSVVVSVCLCPVDPVSNCQSQNPQQGWDADPRRHIDHGPSPVDDRPCRPDDDPPPPDDDDDD

pLDDT: mean 70.31, std 23.15, range [28.16, 96.88]